Protein AF-A0A922XCI3-F1 (afdb_monomer_lite)

Foldseek 3Di:
DVLLVVLVVLLVVLLVLLLVLLLLLVCLVLPDQDDDDDPDPVRVVVSVVVSVVVNVVSNVSSVVSVVVVVVVLVCCPQFFHVLLNVLSVLSNQLCVVVSVQCSVPVDPDDDDPDPSNVSSVVSSVVSSVSSSCRRPVPGGD

Sequence (141 aa):
MLCIFKAFGAWFLLFLLCINLLGQVVRGFYWRPIEFEPVSERLSVVLGNENRKAMIGNVVWTLIVACLLGGLLYALHHYWNAYLVGAAAMILVGRMPDLLWEIRHGRSGPKGQGVLYVIGVVLVIAALPVVWYALCRVPPQ

Structure (mmCIF, N/CA/C/O backbone):
data_AF-A0A922XCI3-F1
#
_entry.id   AF-A0A922XCI3-F1
#
loop_
_atom_site.group_PDB
_atom_site.id
_atom_site.type_symbol
_atom_site.label_atom_id
_atom_site.label_alt_id
_atom_site.label_comp_id
_atom_site.label_asym_id
_atom_site.label_entity_id
_atom_site.label_seq_id
_atom_site.pdbx_PDB_ins_code
_atom_site.Cartn_x
_atom_site.Cartn_y
_atom_site.Cartn_z
_atom_site.occupancy
_atom_site.B_iso_or_equiv
_atom_site.auth_seq_id
_atom_site.auth_comp_id
_atom_site.auth_asym_id
_atom_site.auth_atom_id
_atom_site.pdbx_PDB_model_num
ATOM 1 N N . MET A 1 1 ? -22.030 7.729 18.504 1.00 72.69 1 MET A N 1
ATOM 2 C CA . MET A 1 1 ? -21.978 8.253 17.117 1.00 72.69 1 MET A CA 1
ATOM 3 C C . MET A 1 1 ? -20.589 8.753 16.719 1.00 72.69 1 MET A C 1
ATOM 5 O O . MET A 1 1 ? -20.103 8.307 15.691 1.00 72.69 1 MET A O 1
ATOM 9 N N . LEU A 1 2 ? -19.905 9.575 17.531 1.00 88.31 2 LEU A N 1
ATOM 10 C CA . LEU A 1 2 ? -18.552 10.094 17.232 1.00 88.31 2 LEU A CA 1
ATOM 11 C C . LEU A 1 2 ? -17.533 9.007 16.814 1.00 88.31 2 LEU A C 1
ATOM 13 O O . LEU A 1 2 ? -16.784 9.175 15.859 1.00 88.31 2 LEU A O 1
ATOM 17 N N . CYS A 1 3 ? -17.563 7.857 17.493 1.00 91.69 3 CYS A N 1
ATOM 18 C CA . CYS A 1 3 ? -16.705 6.704 17.205 1.00 91.69 3 CYS A CA 1
ATOM 19 C C . CYS A 1 3 ? -16.880 6.128 15.790 1.00 91.69 3 CYS A C 1
ATOM 21 O O . CYS A 1 3 ? -15.902 5.729 15.168 1.00 91.69 3 CYS A O 1
ATOM 23 N N . ILE A 1 4 ? -18.108 6.108 15.265 1.00 92.50 4 ILE A N 1
ATOM 24 C CA . ILE A 1 4 ? -18.401 5.561 13.932 1.00 92.50 4 ILE A CA 1
ATOM 25 C C . ILE A 1 4 ? -17.817 6.483 12.860 1.00 92.50 4 ILE A C 1
ATOM 27 O O . ILE A 1 4 ? -17.116 6.017 11.967 1.00 92.50 4 ILE A O 1
ATOM 31 N N . PHE A 1 5 ? -18.030 7.796 12.992 1.00 94.38 5 PHE A N 1
ATOM 32 C CA . PHE A 1 5 ? -17.463 8.780 12.068 1.00 94.38 5 PHE A CA 1
ATOM 33 C C . PHE A 1 5 ? -15.931 8.779 12.095 1.00 94.38 5 PHE A C 1
ATOM 35 O O . PHE A 1 5 ? -15.305 8.791 11.038 1.00 94.38 5 PHE A O 1
ATOM 42 N N . LYS A 1 6 ? -15.320 8.683 13.286 1.00 93.19 6 LYS A N 1
ATOM 43 C CA . LYS A 1 6 ? -13.861 8.560 13.429 1.00 93.19 6 LYS A CA 1
ATOM 44 C C . LYS A 1 6 ? -13.331 7.299 12.742 1.00 93.19 6 LYS A C 1
ATOM 46 O O . LYS A 1 6 ? -12.344 7.379 12.019 1.00 93.19 6 LYS A O 1
ATOM 51 N N . ALA A 1 7 ? -13.989 6.156 12.944 1.00 95.25 7 ALA A N 1
ATOM 52 C CA . ALA A 1 7 ? -13.591 4.895 12.327 1.00 95.25 7 ALA A CA 1
ATOM 53 C C . ALA A 1 7 ? -13.702 4.945 10.800 1.00 95.25 7 ALA A C 1
ATOM 55 O O . ALA A 1 7 ? -12.770 4.540 10.113 1.00 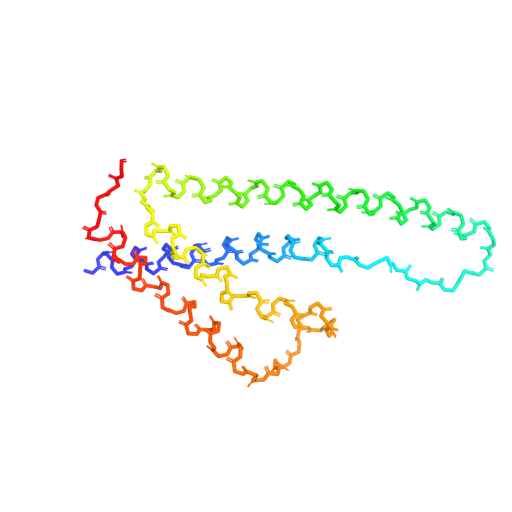95.25 7 ALA A O 1
ATOM 56 N N . PHE A 1 8 ? -14.796 5.497 10.271 1.00 96.12 8 PHE A N 1
ATOM 57 C CA . PHE A 1 8 ? -14.981 5.642 8.829 1.00 96.12 8 PHE A CA 1
ATOM 58 C C . PHE A 1 8 ? -13.945 6.592 8.215 1.00 96.12 8 PHE A C 1
ATOM 60 O O . PHE A 1 8 ? -13.323 6.254 7.211 1.00 96.12 8 PHE A O 1
ATOM 67 N N . GLY A 1 9 ? -13.699 7.743 8.850 1.00 96.44 9 GLY A N 1
ATOM 68 C CA . GLY A 1 9 ? -12.684 8.698 8.404 1.00 96.44 9 GLY A CA 1
ATOM 69 C C . GLY A 1 9 ? -11.272 8.112 8.431 1.00 96.44 9 GLY A C 1
ATOM 70 O O . GLY A 1 9 ? -10.534 8.238 7.457 1.00 96.44 9 GLY A O 1
ATOM 71 N N . ALA A 1 10 ? -10.911 7.412 9.509 1.00 95.31 10 ALA A N 1
ATOM 72 C CA . ALA A 1 10 ? -9.614 6.752 9.624 1.00 95.31 10 ALA A CA 1
ATOM 73 C C . ALA A 1 10 ? -9.454 5.610 8.613 1.00 95.31 10 ALA A C 1
ATOM 75 O O . ALA A 1 10 ? -8.411 5.514 7.973 1.00 95.31 10 ALA A O 1
ATOM 76 N N . TRP A 1 11 ? -10.482 4.777 8.426 1.00 97.19 11 TRP A N 1
ATOM 77 C CA . TRP A 1 11 ? -10.474 3.712 7.423 1.00 97.19 11 TRP A CA 1
ATOM 78 C C . TRP A 1 11 ? -10.312 4.280 6.012 1.00 97.19 11 TRP A C 1
ATOM 80 O O . TRP A 1 11 ? -9.490 3.779 5.251 1.00 97.19 11 TRP A O 1
ATOM 90 N N . PHE A 1 12 ? -11.025 5.360 5.679 1.00 97.06 12 PHE A N 1
ATOM 91 C CA . PHE A 1 12 ? -10.927 6.009 4.373 1.00 97.06 12 PHE A CA 1
ATOM 92 C C . PHE A 1 12 ? -9.545 6.636 4.136 1.00 97.06 12 PHE A C 1
ATOM 94 O O . PHE A 1 12 ? -8.956 6.447 3.072 1.00 97.06 12 PHE A O 1
ATOM 101 N N . LEU A 1 13 ? -8.984 7.328 5.133 1.00 96.88 13 LEU A N 1
ATOM 102 C CA . LEU A 1 13 ? -7.623 7.873 5.056 1.00 96.88 13 LEU A CA 1
ATOM 103 C C . LEU A 1 13 ? -6.578 6.768 4.894 1.00 96.88 13 LEU A C 1
ATOM 105 O O . LEU A 1 13 ? -5.704 6.867 4.033 1.00 96.88 13 LEU A O 1
ATOM 109 N N . LEU A 1 14 ? -6.691 5.703 5.689 1.00 96.12 14 LEU A N 1
ATOM 110 C CA . LEU A 1 14 ? -5.795 4.555 5.616 1.00 96.12 14 LEU A CA 1
ATOM 111 C C . LEU A 1 14 ? -5.885 3.881 4.245 1.00 96.12 14 LEU A C 1
ATOM 113 O O . LEU A 1 14 ? -4.864 3.588 3.632 1.00 96.12 14 LEU A O 1
ATOM 117 N N . PHE A 1 15 ? -7.101 3.714 3.728 1.00 95.75 15 PHE A N 1
ATOM 118 C CA . PHE A 1 15 ? -7.358 3.192 2.393 1.00 95.75 15 PHE A CA 1
ATOM 119 C C . PHE A 1 15 ? -6.666 4.018 1.304 1.00 95.75 15 PHE A C 1
ATOM 121 O O . PHE A 1 15 ? -5.940 3.453 0.482 1.00 95.75 15 PHE A O 1
ATOM 128 N N . LEU A 1 16 ? -6.831 5.344 1.322 1.00 95.25 16 LEU A N 1
ATOM 129 C CA . LEU A 1 16 ? -6.202 6.239 0.348 1.00 95.25 16 LEU A CA 1
ATOM 130 C C . LEU A 1 16 ? -4.672 6.184 0.414 1.00 95.25 16 LEU A C 1
ATOM 132 O O . LEU A 1 16 ? -4.015 6.048 -0.620 1.00 95.25 16 LEU A O 1
ATOM 136 N N . LEU A 1 17 ? -4.100 6.259 1.618 1.00 95.44 17 LEU A N 1
ATOM 137 C CA . LEU A 1 17 ? -2.650 6.215 1.809 1.00 95.44 17 LEU A CA 1
ATOM 138 C C . LEU A 1 17 ? -2.068 4.875 1.354 1.00 95.44 17 LEU A C 1
ATOM 140 O O . LEU A 1 17 ? -1.138 4.852 0.546 1.00 95.44 17 LEU A O 1
ATOM 144 N N . CYS A 1 18 ? -2.640 3.761 1.814 1.00 94.75 18 CYS A N 1
ATOM 145 C CA . CYS A 1 18 ? -2.162 2.425 1.476 1.00 94.75 18 CYS A CA 1
ATOM 146 C C . CYS A 1 18 ? -2.240 2.151 -0.028 1.00 94.75 18 CYS A C 1
ATOM 148 O O . CYS A 1 18 ? -1.291 1.608 -0.584 1.00 94.75 18 CYS A O 1
ATOM 150 N N . ILE A 1 19 ? -3.325 2.539 -0.706 1.00 92.00 19 ILE A N 1
ATOM 151 C CA . ILE A 1 19 ? -3.467 2.300 -2.152 1.00 92.00 19 ILE A CA 1
ATOM 152 C C . ILE A 1 19 ? -2.463 3.102 -2.959 1.00 92.00 19 ILE A C 1
ATOM 154 O O . ILE A 1 19 ? -1.859 2.554 -3.881 1.00 92.00 19 ILE A O 1
ATOM 158 N N . ASN A 1 20 ? -2.274 4.376 -2.620 1.00 93.81 20 ASN A N 1
ATOM 159 C CA . ASN A 1 20 ? -1.345 5.230 -3.348 1.00 93.81 20 ASN A CA 1
ATOM 160 C C . ASN A 1 20 ? 0.096 4.748 -3.165 1.00 93.81 20 ASN A C 1
ATOM 162 O O . ASN A 1 20 ? 0.814 4.584 -4.151 1.00 93.81 20 ASN A O 1
ATOM 166 N N . LEU A 1 21 ? 0.502 4.454 -1.926 1.00 93.81 21 LEU A N 1
ATOM 167 C CA . LEU A 1 21 ? 1.847 3.958 -1.636 1.00 93.81 21 LEU A CA 1
ATOM 168 C C . LEU A 1 21 ? 2.085 2.581 -2.265 1.00 93.81 21 LEU A C 1
ATOM 170 O O . LEU A 1 21 ? 3.080 2.393 -2.962 1.00 93.81 21 LEU A O 1
ATOM 174 N N . LEU A 1 22 ? 1.157 1.634 -2.097 1.00 94.19 22 LEU A N 1
ATOM 175 C CA . LEU A 1 22 ? 1.282 0.302 -2.691 1.00 94.19 22 LEU A CA 1
ATOM 176 C C . LEU A 1 22 ? 1.313 0.366 -4.218 1.00 94.19 22 LEU A C 1
ATOM 178 O O . LEU A 1 22 ? 2.135 -0.301 -4.836 1.00 94.19 22 LEU A O 1
ATOM 182 N N . GLY A 1 23 ? 0.451 1.177 -4.835 1.00 90.25 23 GLY A N 1
ATOM 183 C CA . GLY A 1 23 ? 0.407 1.329 -6.286 1.00 90.25 23 GLY A CA 1
ATOM 18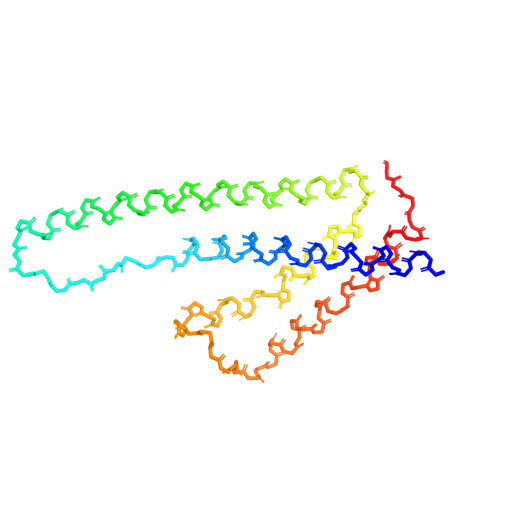4 C C . GLY A 1 23 ? 1.738 1.815 -6.852 1.00 90.25 23 GLY A C 1
ATOM 185 O O . GLY A 1 23 ? 2.224 1.257 -7.832 1.00 90.25 23 GLY A O 1
ATOM 186 N N . GLN A 1 24 ? 2.362 2.795 -6.198 1.00 91.88 24 GLN A N 1
ATOM 187 C CA . GLN A 1 24 ? 3.688 3.295 -6.568 1.00 91.88 24 GLN A CA 1
ATOM 188 C C . GLN A 1 24 ? 4.776 2.225 -6.389 1.00 91.88 24 GLN A C 1
ATOM 190 O O . GLN A 1 24 ? 5.573 2.018 -7.300 1.00 91.88 24 GLN A O 1
ATOM 195 N N . VAL A 1 25 ? 4.769 1.485 -5.273 1.00 92.81 25 VAL A N 1
ATOM 196 C CA . VAL A 1 25 ? 5.730 0.394 -5.029 1.00 92.81 25 VAL A CA 1
ATOM 197 C C . VAL A 1 25 ? 5.610 -0.700 -6.092 1.00 92.81 25 VAL A C 1
ATOM 199 O O . VAL A 1 25 ? 6.602 -1.088 -6.707 1.00 92.81 25 VAL A O 1
ATOM 202 N N . VAL A 1 26 ? 4.395 -1.190 -6.347 1.00 90.12 26 VAL A N 1
ATOM 203 C CA . VAL A 1 26 ? 4.174 -2.284 -7.300 1.00 90.12 26 VAL A CA 1
ATOM 204 C C . VAL A 1 26 ? 4.499 -1.824 -8.726 1.00 90.12 26 VAL A C 1
ATOM 206 O O . VAL A 1 26 ? 5.205 -2.531 -9.439 1.00 90.12 26 VAL A O 1
ATOM 209 N N . ARG A 1 27 ? 4.071 -0.629 -9.152 1.00 87.62 27 ARG A N 1
ATOM 210 C CA . ARG A 1 27 ? 4.434 -0.092 -10.482 1.00 87.62 27 ARG A CA 1
ATOM 211 C C . ARG A 1 27 ? 5.941 0.093 -10.635 1.00 87.62 27 ARG A C 1
ATOM 213 O O . ARG A 1 27 ? 6.473 -0.177 -11.706 1.00 87.62 27 ARG A O 1
ATOM 220 N N . GLY A 1 28 ? 6.611 0.481 -9.556 1.00 86.94 28 GLY A N 1
ATOM 221 C CA . GLY A 1 28 ? 8.058 0.555 -9.466 1.00 86.94 28 GLY A CA 1
ATOM 222 C C . GLY A 1 28 ? 8.750 -0.769 -9.789 1.00 86.94 28 GLY A C 1
ATOM 223 O O . GLY A 1 28 ? 9.617 -0.817 -10.661 1.00 86.94 28 GLY A O 1
ATOM 224 N N . PHE A 1 29 ? 8.314 -1.859 -9.151 1.00 86.19 29 PHE A N 1
ATOM 225 C CA . PHE A 1 29 ? 8.869 -3.200 -9.376 1.00 86.19 29 PHE A CA 1
ATOM 226 C C . PHE A 1 29 ? 8.557 -3.790 -10.756 1.00 86.19 29 PHE A C 1
ATOM 228 O O . PHE A 1 29 ? 9.353 -4.566 -11.278 1.00 86.19 29 PHE A O 1
ATOM 235 N N . TYR A 1 30 ? 7.411 -3.444 -11.343 1.00 84.06 30 TYR A N 1
ATOM 236 C CA . TYR A 1 30 ? 6.968 -3.973 -12.638 1.00 84.06 30 TYR A CA 1
ATOM 237 C C . TYR A 1 30 ? 7.195 -3.002 -13.806 1.00 84.06 30 TYR A C 1
ATOM 239 O O . TYR A 1 30 ? 6.595 -3.169 -14.872 1.00 84.06 30 TYR A O 1
ATOM 247 N N . TRP A 1 31 ? 8.044 -1.989 -13.627 1.00 79.75 31 TRP A N 1
ATOM 248 C CA . TRP A 1 31 ? 8.378 -1.047 -14.688 1.00 79.75 31 TRP A CA 1
ATOM 249 C C . TRP A 1 31 ? 8.999 -1.779 -15.883 1.00 79.75 31 TRP A C 1
ATOM 251 O O . TRP A 1 31 ? 9.923 -2.578 -15.726 1.00 79.75 31 TRP A O 1
ATOM 261 N N . ARG A 1 32 ? 8.486 -1.501 -17.085 1.00 75.75 32 ARG A N 1
ATOM 262 C CA . ARG A 1 32 ? 9.021 -2.035 -18.340 1.00 75.75 32 ARG A CA 1
ATOM 263 C C . ARG A 1 32 ? 9.672 -0.901 -19.130 1.00 75.75 32 ARG A C 1
ATOM 265 O O . ARG A 1 32 ? 9.038 0.148 -19.267 1.00 75.75 32 ARG A O 1
ATOM 272 N N . PRO A 1 33 ? 10.898 -1.091 -19.650 1.00 73.62 33 PRO A N 1
ATOM 273 C CA . PRO A 1 33 ? 11.499 -0.124 -20.555 1.00 73.62 33 PRO A CA 1
ATOM 274 C C . PRO A 1 33 ? 10.631 0.009 -21.805 1.00 73.62 33 PRO A C 1
ATOM 276 O O . PRO A 1 33 ? 9.995 -0.953 -22.237 1.00 73.62 33 PRO A O 1
ATOM 279 N N . ILE A 1 34 ? 10.595 1.209 -22.379 1.00 70.75 34 ILE A N 1
ATOM 280 C CA . ILE A 1 34 ? 9.874 1.418 -23.629 1.00 70.75 34 ILE A CA 1
ATOM 281 C C . ILE A 1 34 ? 10.733 0.833 -24.750 1.00 70.75 34 ILE A C 1
ATOM 283 O O . ILE A 1 34 ? 11.829 1.326 -25.029 1.00 70.75 34 ILE A O 1
ATOM 287 N N . GLU A 1 35 ? 10.250 -0.249 -25.352 1.00 68.38 35 GLU A N 1
ATOM 288 C CA . GLU A 1 35 ? 10.851 -0.851 -26.535 1.00 68.38 35 GLU A CA 1
ATOM 289 C C . GLU A 1 35 ? 10.417 -0.036 -27.758 1.00 68.38 35 GLU A C 1
ATOM 291 O O . GLU A 1 35 ? 9.240 0.005 -28.111 1.00 68.38 35 GLU A O 1
ATOM 296 N N . PHE A 1 36 ? 11.368 0.655 -28.382 1.00 69.56 36 PHE A N 1
ATOM 297 C CA . PHE A 1 36 ? 11.181 1.328 -29.665 1.00 69.56 36 PHE A CA 1
ATOM 298 C C . PHE A 1 36 ? 12.053 0.635 -30.708 1.00 69.56 36 PHE A C 1
ATOM 300 O O . PHE A 1 36 ? 13.193 0.285 -30.404 1.00 69.56 36 PHE A O 1
ATOM 307 N N . GLU A 1 37 ? 11.558 0.491 -31.937 1.00 73.62 37 GLU A N 1
ATOM 308 C CA . GLU A 1 37 ? 12.397 0.124 -33.081 1.00 73.62 37 GLU A CA 1
ATOM 309 C C . GLU A 1 37 ? 13.346 1.300 -33.381 1.00 73.62 37 GLU A C 1
ATOM 311 O O . GLU A 1 37 ? 12.885 2.394 -33.731 1.00 73.62 37 GLU A O 1
ATOM 316 N N . PRO A 1 38 ? 14.668 1.157 -33.177 1.00 65.12 38 PRO A N 1
ATOM 317 C CA . PRO A 1 38 ? 15.577 2.280 -33.332 1.00 65.12 38 PRO A CA 1
ATOM 318 C C . PRO A 1 38 ? 15.770 2.612 -34.817 1.00 65.12 38 PRO A C 1
ATOM 320 O O . PRO A 1 38 ? 16.307 1.817 -35.579 1.00 65.12 38 PRO A O 1
ATOM 323 N N . VAL A 1 39 ? 15.397 3.832 -35.217 1.00 75.56 39 VAL A N 1
ATOM 324 C CA . VAL A 1 39 ? 15.564 4.346 -36.595 1.00 75.56 39 VAL A CA 1
ATOM 325 C C . VAL A 1 39 ? 17.038 4.642 -36.938 1.00 75.56 39 VAL A C 1
ATOM 327 O O . VAL A 1 39 ? 17.406 4.717 -38.106 1.00 75.56 39 VAL A O 1
ATOM 330 N N . SER A 1 40 ? 17.911 4.815 -35.936 1.00 83.25 40 SER A N 1
ATOM 331 C CA . SER A 1 40 ? 19.355 5.001 -36.142 1.00 83.25 40 SER A CA 1
ATOM 332 C C . SER A 1 40 ? 20.196 4.500 -34.964 1.00 83.25 40 SER A C 1
ATOM 334 O O . SER A 1 40 ? 19.744 4.478 -33.819 1.00 83.25 40 SER A O 1
ATOM 336 N N . GLU A 1 41 ? 21.455 4.156 -35.238 1.00 79.62 41 GLU A N 1
ATOM 337 C CA . GLU A 1 41 ? 22.413 3.634 -34.250 1.00 79.62 41 GLU A CA 1
ATOM 338 C C . GLU A 1 41 ? 22.799 4.669 -33.177 1.00 79.62 41 GLU A C 1
ATOM 340 O O . GLU A 1 41 ? 22.987 4.339 -32.012 1.00 79.62 41 GLU A O 1
ATOM 345 N N . ARG A 1 42 ? 22.840 5.965 -33.518 1.00 79.19 42 ARG A N 1
ATOM 346 C CA . ARG A 1 42 ? 23.030 7.020 -32.502 1.00 79.19 42 ARG A CA 1
ATOM 347 C C . ARG A 1 42 ? 21.825 7.136 -31.572 1.00 79.19 42 ARG A C 1
ATOM 349 O O . ARG A 1 42 ? 21.989 7.403 -30.383 1.00 79.19 42 ARG A O 1
ATOM 356 N N . LEU A 1 43 ? 20.622 6.937 -32.110 1.00 79.19 43 LEU A N 1
ATOM 357 C CA . LEU A 1 43 ? 19.382 7.036 -31.352 1.00 79.19 43 LEU A CA 1
ATOM 358 C C . LEU A 1 43 ? 19.252 5.868 -30.364 1.00 79.19 43 LEU A C 1
ATOM 360 O O . LEU A 1 43 ? 18.895 6.105 -29.214 1.00 79.19 43 LEU A O 1
ATOM 364 N N . SER A 1 44 ? 19.637 4.644 -30.744 1.00 79.00 44 SER A N 1
ATOM 365 C CA . SER A 1 44 ? 19.628 3.496 -29.821 1.00 79.00 44 SER A CA 1
ATOM 366 C C . SER A 1 44 ? 20.557 3.693 -28.615 1.00 79.00 44 SER A C 1
ATOM 368 O O . SER A 1 44 ? 20.176 3.359 -27.494 1.00 79.00 44 SER A O 1
ATOM 370 N N . VAL A 1 45 ? 21.733 4.306 -28.805 1.00 82.56 45 VAL A N 1
ATOM 371 C CA . VAL A 1 45 ? 22.672 4.613 -27.708 1.00 82.56 45 VAL A CA 1
ATOM 372 C C . VAL A 1 45 ? 22.109 5.676 -26.757 1.00 82.56 45 VAL A C 1
ATOM 374 O O . VAL A 1 45 ? 22.201 5.528 -25.535 1.00 82.56 45 VAL A O 1
ATOM 377 N N . VAL A 1 46 ? 21.491 6.737 -27.290 1.00 83.44 46 VAL A N 1
ATOM 378 C CA . VAL A 1 46 ? 20.855 7.782 -26.466 1.00 83.44 46 VAL A CA 1
ATOM 379 C C . VAL A 1 46 ? 19.659 7.217 -25.699 1.00 83.44 46 VAL A C 1
ATOM 381 O O . VAL A 1 46 ? 19.575 7.418 -24.487 1.00 83.44 46 VAL A O 1
ATOM 384 N N . LEU A 1 47 ? 18.783 6.449 -26.358 1.00 82.19 47 LEU A N 1
ATOM 385 C CA . LEU A 1 47 ? 17.655 5.786 -25.697 1.00 82.19 47 LEU A CA 1
ATOM 386 C C . LEU A 1 47 ? 18.111 4.783 -24.637 1.00 82.19 47 LEU A C 1
ATOM 388 O O . LEU A 1 47 ? 17.501 4.719 -23.576 1.00 82.19 47 LEU A O 1
ATOM 392 N N . GLY A 1 48 ? 19.189 4.035 -24.876 1.00 82.62 48 GLY A N 1
ATOM 393 C CA . GLY A 1 48 ? 19.756 3.128 -23.878 1.00 82.62 48 GLY A CA 1
ATOM 394 C C . GLY A 1 48 ? 20.195 3.864 -22.609 1.00 82.62 48 GLY A C 1
ATOM 395 O O . GLY A 1 48 ? 19.889 3.430 -21.495 1.00 82.62 48 GLY A O 1
ATOM 396 N N . ASN A 1 49 ? 20.848 5.019 -22.763 1.00 85.44 49 ASN A N 1
ATOM 397 C CA . ASN A 1 49 ? 21.260 5.853 -21.634 1.00 85.44 49 ASN A CA 1
ATOM 398 C C . ASN A 1 49 ? 20.069 6.478 -20.895 1.00 85.44 49 ASN A C 1
ATOM 400 O O . ASN A 1 49 ? 20.060 6.484 -19.662 1.00 85.44 49 ASN A O 1
ATOM 404 N N . GLU A 1 50 ? 19.060 6.969 -21.615 1.00 85.06 50 GLU A N 1
ATOM 405 C CA . GLU A 1 50 ? 17.849 7.532 -21.005 1.00 85.06 50 GLU A CA 1
ATOM 406 C C . GLU A 1 50 ? 17.003 6.454 -20.312 1.00 85.06 50 GLU A C 1
ATOM 408 O O . GLU A 1 50 ? 16.590 6.650 -19.170 1.00 85.06 50 GLU A O 1
ATOM 413 N N . ASN A 1 51 ? 16.855 5.266 -20.907 1.00 85.56 51 ASN A N 1
ATOM 414 C CA . ASN A 1 51 ? 16.206 4.117 -20.267 1.00 85.56 51 ASN A CA 1
ATOM 415 C C . ASN A 1 51 ? 16.942 3.696 -18.991 1.00 85.56 51 ASN A C 1
ATOM 417 O O . ASN A 1 51 ? 16.301 3.410 -17.981 1.00 85.56 51 ASN A O 1
ATOM 421 N N . ARG A 1 52 ? 18.282 3.701 -18.994 1.00 84.62 52 ARG A N 1
ATOM 422 C CA . ARG A 1 52 ? 19.078 3.391 -17.798 1.00 84.62 52 ARG A CA 1
ATOM 423 C C . ARG A 1 52 ? 18.889 4.439 -16.699 1.00 84.62 52 ARG A C 1
ATOM 425 O O . ARG A 1 52 ? 18.720 4.068 -15.538 1.00 84.62 52 ARG A O 1
ATOM 432 N N . LYS A 1 53 ? 18.892 5.732 -17.037 1.00 88.12 53 LYS A N 1
ATOM 433 C CA . LYS A 1 53 ? 18.619 6.812 -16.071 1.00 88.12 53 LYS A CA 1
ATOM 434 C C . LYS A 1 53 ? 17.200 6.720 -15.513 1.00 88.12 53 LYS A C 1
ATOM 436 O O . LYS A 1 53 ? 17.029 6.811 -14.300 1.00 88.12 53 LYS A O 1
ATOM 441 N N . ALA A 1 54 ? 16.208 6.489 -16.372 1.00 86.44 54 ALA A N 1
ATOM 442 C CA . ALA A 1 54 ? 14.816 6.306 -15.975 1.00 86.44 54 ALA A CA 1
ATOM 443 C C . ALA A 1 54 ? 14.649 5.086 -15.059 1.00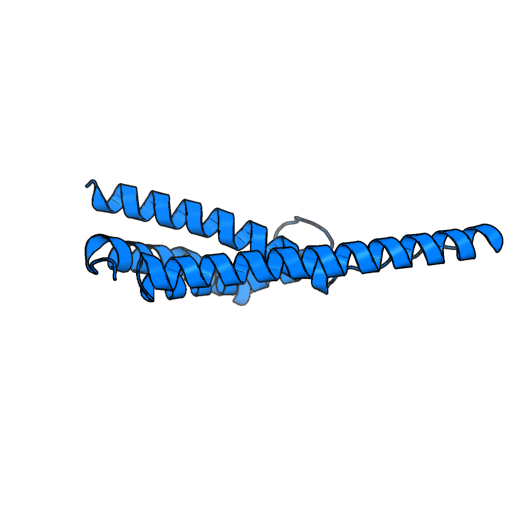 86.44 54 ALA A C 1
ATOM 445 O O . ALA A 1 54 ? 13.982 5.183 -14.032 1.00 86.44 54 ALA A O 1
ATOM 446 N N . MET A 1 55 ? 15.317 3.972 -15.371 1.00 86.00 55 MET A N 1
ATOM 447 C CA . MET A 1 55 ? 15.326 2.775 -14.532 1.00 86.00 55 MET A CA 1
ATOM 448 C C . MET A 1 55 ? 15.913 3.066 -13.146 1.00 86.00 55 MET A C 1
ATOM 450 O O . MET A 1 55 ? 15.285 2.732 -12.144 1.00 86.00 55 MET A O 1
ATOM 454 N N . ILE A 1 56 ? 17.082 3.713 -13.068 1.00 88.94 56 ILE A N 1
ATOM 455 C CA . ILE A 1 56 ? 17.705 4.081 -11.784 1.00 88.94 56 ILE A CA 1
ATOM 456 C C . ILE A 1 56 ? 16.781 5.013 -10.995 1.00 88.94 56 ILE A C 1
ATOM 458 O O . ILE A 1 56 ? 16.534 4.770 -9.815 1.00 88.94 56 ILE A O 1
ATOM 462 N N . GLY A 1 57 ? 16.233 6.043 -11.645 1.00 90.38 57 GLY A N 1
ATOM 463 C CA . GLY A 1 57 ? 15.292 6.970 -11.019 1.00 90.38 57 GLY A CA 1
ATOM 464 C C . GLY A 1 57 ? 14.056 6.258 -10.469 1.00 90.38 57 GLY A C 1
ATOM 465 O O . GLY A 1 57 ? 13.668 6.492 -9.326 1.00 90.38 57 GLY A O 1
ATOM 466 N N . ASN A 1 58 ? 13.489 5.327 -11.237 1.00 90.81 58 ASN A N 1
ATOM 467 C CA . ASN A 1 58 ? 12.349 4.523 -10.812 1.00 90.81 58 ASN A CA 1
ATOM 468 C C . ASN A 1 58 ? 12.694 3.610 -9.625 1.00 90.81 58 ASN A C 1
ATOM 470 O O . ASN A 1 58 ? 11.920 3.540 -8.674 1.00 90.81 58 ASN A O 1
ATOM 474 N N . VAL A 1 59 ? 13.863 2.958 -9.618 1.00 90.81 59 VAL A N 1
ATOM 475 C CA . VAL A 1 59 ? 14.315 2.130 -8.483 1.00 90.81 59 VAL A CA 1
ATOM 476 C C . VAL A 1 59 ? 14.480 2.975 -7.221 1.00 90.81 59 VAL A C 1
ATOM 478 O O . VAL A 1 59 ? 13.959 2.609 -6.168 1.00 90.81 59 VAL A O 1
ATOM 481 N N . VAL A 1 60 ? 15.152 4.124 -7.319 1.00 94.19 60 VAL A N 1
ATOM 482 C CA . VAL A 1 60 ? 15.348 5.039 -6.184 1.00 94.19 60 VAL A CA 1
ATOM 483 C C . VAL A 1 60 ? 14.005 5.537 -5.651 1.00 94.19 60 VAL A C 1
ATOM 485 O O . VAL A 1 60 ? 13.770 5.492 -4.445 1.00 94.19 60 VAL A O 1
ATOM 488 N N . TRP A 1 61 ? 13.094 5.947 -6.536 1.00 93.69 61 TRP A N 1
ATOM 489 C CA . TRP A 1 61 ? 11.748 6.364 -6.146 1.00 93.69 61 TRP A CA 1
ATOM 490 C C . TRP A 1 61 ? 10.969 5.236 -5.463 1.00 93.69 61 TRP A C 1
ATOM 492 O O . TRP A 1 61 ? 10.385 5.438 -4.401 1.00 93.69 61 TRP A O 1
ATOM 502 N N . THR A 1 62 ? 11.025 4.025 -6.018 1.00 94.12 62 THR A N 1
ATOM 503 C CA . THR A 1 62 ? 10.382 2.834 -5.445 1.00 94.12 62 THR A CA 1
ATOM 504 C C . THR A 1 62 ? 10.899 2.546 -4.040 1.00 94.12 62 THR A C 1
ATOM 506 O O . THR A 1 62 ? 10.103 2.269 -3.145 1.00 94.12 62 THR A O 1
ATOM 509 N N . LEU A 1 63 ? 12.213 2.663 -3.819 1.00 95.12 63 LEU A N 1
ATOM 510 C CA . LEU A 1 63 ? 12.822 2.501 -2.498 1.00 95.12 63 LEU A CA 1
ATOM 511 C C . LEU A 1 63 ? 12.336 3.568 -1.514 1.00 95.12 63 LEU A C 1
ATOM 513 O O . LEU A 1 63 ? 11.963 3.227 -0.394 1.00 95.12 63 LEU A O 1
ATOM 517 N N . ILE A 1 64 ? 12.274 4.836 -1.928 1.00 96.75 64 ILE A N 1
ATOM 518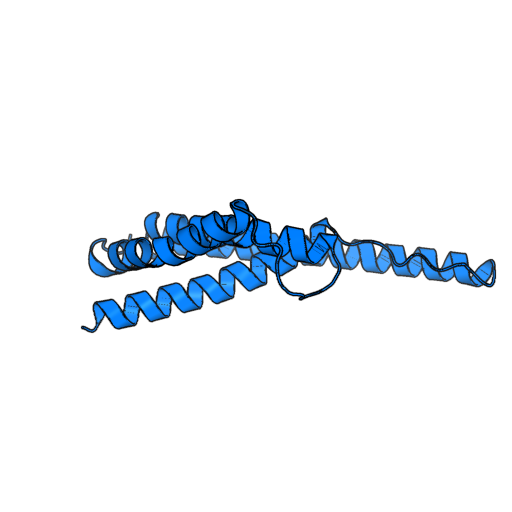 C CA . ILE A 1 64 ? 11.749 5.925 -1.089 1.00 96.75 64 ILE A CA 1
ATOM 519 C C . ILE A 1 64 ? 10.303 5.633 -0.679 1.00 96.75 64 ILE A C 1
ATOM 521 O O . ILE A 1 64 ? 9.973 5.694 0.505 1.00 96.75 64 ILE A O 1
ATOM 525 N N . VAL A 1 65 ? 9.440 5.269 -1.630 1.00 95.81 65 VAL A N 1
ATOM 526 C CA . VAL A 1 65 ? 8.032 4.968 -1.339 1.00 95.81 65 VAL A CA 1
ATOM 527 C C . VAL A 1 65 ? 7.897 3.718 -0.465 1.00 95.81 65 VAL A C 1
ATOM 529 O O . VAL A 1 65 ? 7.074 3.706 0.450 1.00 95.81 65 VAL A O 1
ATOM 532 N N . ALA A 1 66 ? 8.714 2.687 -0.685 1.00 94.81 66 ALA A N 1
ATOM 533 C CA . ALA A 1 66 ? 8.734 1.500 0.166 1.00 94.81 66 ALA A CA 1
ATOM 534 C C . ALA A 1 66 ? 9.139 1.848 1.609 1.00 94.81 66 ALA A C 1
ATOM 536 O O . ALA A 1 66 ? 8.492 1.391 2.553 1.00 94.81 66 ALA A O 1
ATOM 537 N N . CYS A 1 67 ? 10.139 2.717 1.791 1.00 97.06 67 CYS A N 1
ATOM 538 C CA . CYS A 1 67 ? 10.515 3.245 3.102 1.00 97.06 67 CYS A CA 1
ATOM 539 C C . CYS A 1 67 ? 9.378 4.052 3.742 1.00 97.06 67 CYS A C 1
ATOM 541 O O . CYS A 1 67 ? 9.114 3.877 4.929 1.00 97.06 67 CYS A O 1
ATOM 543 N N . LEU A 1 68 ? 8.664 4.887 2.978 1.00 96.88 68 LEU A N 1
ATOM 544 C CA . LEU A 1 68 ? 7.496 5.626 3.477 1.00 96.88 68 LEU A CA 1
ATOM 545 C C . LEU A 1 68 ? 6.359 4.689 3.899 1.00 96.88 68 LEU A C 1
ATOM 547 O O . LEU A 1 68 ? 5.734 4.918 4.932 1.00 96.88 68 LEU A O 1
ATOM 551 N N . LEU A 1 69 ? 6.108 3.618 3.142 1.00 96.31 69 LEU A N 1
ATOM 552 C CA . LEU A 1 69 ? 5.125 2.600 3.507 1.00 96.31 69 LEU A CA 1
ATOM 553 C C . LEU A 1 69 ? 5.530 1.870 4.795 1.00 96.31 69 LEU A C 1
ATOM 555 O O . LEU A 1 69 ? 4.702 1.712 5.691 1.00 96.31 69 LEU A O 1
ATOM 559 N N . GLY A 1 70 ? 6.800 1.478 4.922 1.00 96.62 70 GLY A N 1
ATOM 560 C CA . GLY A 1 70 ? 7.338 0.898 6.155 1.00 96.62 70 GLY A CA 1
ATOM 561 C C . GLY A 1 70 ? 7.231 1.858 7.344 1.00 96.62 70 GLY A C 1
ATOM 562 O O . GLY A 1 70 ? 6.777 1.463 8.416 1.00 96.62 70 GLY A O 1
ATOM 563 N N . GLY A 1 71 ? 7.561 3.134 7.135 1.00 97.25 71 GLY A N 1
ATOM 564 C CA . GLY A 1 71 ? 7.429 4.196 8.132 1.00 97.25 71 GLY A CA 1
ATOM 565 C C . GLY A 1 71 ? 5.981 4.430 8.564 1.00 97.25 71 GLY A C 1
ATOM 566 O O . GLY A 1 71 ? 5.723 4.578 9.754 1.00 97.25 71 GLY A O 1
ATOM 567 N N . LEU A 1 72 ? 5.023 4.385 7.632 1.00 96.25 72 LEU A N 1
ATOM 568 C CA . LEU A 1 72 ? 3.593 4.456 7.941 1.00 96.25 72 LEU A CA 1
ATOM 569 C C . LEU A 1 72 ? 3.161 3.288 8.836 1.00 96.25 72 LEU A C 1
ATOM 571 O O . LEU A 1 72 ? 2.495 3.509 9.844 1.00 96.25 72 LEU A O 1
ATOM 575 N N . LEU A 1 73 ? 3.546 2.054 8.495 1.00 96.75 73 LEU A N 1
ATOM 576 C CA . LEU A 1 73 ? 3.209 0.875 9.301 1.00 96.75 73 LEU A CA 1
ATOM 577 C C . LEU A 1 73 ? 3.848 0.941 10.694 1.00 96.75 73 LEU A C 1
ATOM 579 O O . LEU A 1 73 ? 3.191 0.625 11.685 1.00 96.75 73 LEU A O 1
ATOM 583 N N . TYR A 1 74 ? 5.095 1.405 10.776 1.00 96.88 74 TYR A N 1
ATOM 584 C CA . TYR A 1 74 ? 5.782 1.629 12.044 1.00 96.88 74 TYR A CA 1
ATOM 585 C C . TYR A 1 74 ? 5.085 2.703 12.891 1.00 96.88 74 TYR A C 1
ATOM 587 O O . TYR A 1 74 ? 4.829 2.479 14.071 1.00 96.88 74 TYR A O 1
ATOM 595 N N . ALA A 1 75 ? 4.707 3.835 12.293 1.00 96.00 75 ALA A N 1
ATOM 596 C CA . ALA A 1 75 ? 3.989 4.903 12.982 1.00 96.00 75 ALA A CA 1
ATOM 597 C C . ALA A 1 75 ? 2.615 4.435 13.490 1.00 96.00 75 ALA A C 1
ATOM 599 O O . ALA A 1 75 ? 2.252 4.729 14.627 1.00 96.00 75 ALA A O 1
ATOM 600 N N . LEU A 1 76 ? 1.872 3.659 12.692 1.00 95.56 76 LEU A N 1
ATOM 601 C CA . LEU A 1 76 ? 0.599 3.062 13.116 1.00 95.56 76 LEU A CA 1
ATOM 602 C C . LEU A 1 76 ? 0.778 2.103 14.295 1.00 95.56 76 LEU A C 1
ATOM 604 O O . LEU A 1 76 ? -0.043 2.104 15.212 1.00 95.56 76 LEU A O 1
ATOM 608 N N . HIS A 1 77 ? 1.846 1.304 14.278 1.00 95.62 77 HIS A N 1
ATOM 609 C CA . HIS A 1 77 ? 2.173 0.408 15.379 1.00 95.62 77 HIS A CA 1
ATOM 610 C C . HIS A 1 77 ? 2.518 1.188 16.652 1.00 95.62 77 HIS A C 1
ATOM 612 O O . HIS A 1 77 ? 1.958 0.905 17.705 1.00 95.62 77 HIS A O 1
ATOM 618 N N . HIS A 1 78 ? 3.435 2.154 16.548 1.00 95.31 78 HIS A N 1
ATOM 619 C CA . HIS A 1 78 ? 4.041 2.826 17.695 1.00 95.31 78 HIS A CA 1
ATOM 620 C C . HIS A 1 78 ? 3.127 3.866 18.352 1.00 95.31 78 HIS A C 1
ATOM 622 O O . HIS A 1 78 ? 3.074 3.923 19.571 1.00 95.31 78 HIS A O 1
ATOM 628 N N . TYR A 1 79 ? 2.402 4.673 17.570 1.00 93.56 79 TYR A N 1
ATOM 629 C CA . TYR A 1 79 ? 1.565 5.755 18.111 1.00 93.56 79 TYR A CA 1
ATOM 630 C C . TYR A 1 79 ? 0.111 5.349 18.372 1.00 93.56 79 TYR A C 1
ATOM 632 O O . TYR A 1 79 ? -0.642 6.103 18.987 1.00 93.56 79 TYR A O 1
ATOM 640 N N . TRP A 1 80 ? -0.317 4.190 17.867 1.00 94.19 80 TRP A N 1
ATOM 641 C CA . TRP A 1 80 ? -1.678 3.704 18.064 1.00 94.19 80 TRP A CA 1
ATOM 642 C C . TRP A 1 80 ? -1.688 2.269 18.568 1.00 94.19 80 TRP A C 1
ATOM 644 O O . TRP A 1 80 ? -1.699 2.056 19.775 1.00 94.19 80 TRP A O 1
ATOM 654 N N . ASN A 1 81 ? -1.781 1.284 17.674 1.00 95.06 81 ASN A N 1
ATOM 655 C CA . ASN A 1 81 ? -1.858 -0.122 18.051 1.00 95.06 81 ASN A CA 1
ATOM 656 C C . ASN A 1 81 ? -1.639 -1.054 16.854 1.00 95.06 81 ASN A C 1
ATOM 658 O O . ASN A 1 81 ? -1.854 -0.703 15.691 1.00 95.06 81 ASN A O 1
ATOM 662 N N . ALA A 1 82 ? -1.305 -2.306 17.167 1.00 95.00 82 ALA A N 1
ATOM 663 C CA . ALA A 1 82 ? -1.106 -3.362 16.182 1.00 95.00 82 ALA A CA 1
ATOM 664 C C . ALA A 1 82 ? -2.362 -3.686 15.342 1.00 95.00 82 ALA A C 1
ATOM 666 O O . ALA A 1 82 ? -2.233 -4.168 14.219 1.00 95.00 82 ALA A O 1
ATOM 667 N N . TYR A 1 83 ? -3.579 -3.399 15.821 1.00 96.00 83 TYR A N 1
ATOM 668 C CA . TYR A 1 83 ? -4.800 -3.666 15.050 1.00 96.00 83 TYR A CA 1
ATOM 669 C C . TYR A 1 83 ? -4.952 -2.717 13.855 1.00 96.00 83 TYR A C 1
ATOM 671 O O . TYR A 1 83 ? -5.408 -3.152 12.798 1.00 96.00 83 TYR A O 1
ATOM 679 N N . LEU A 1 84 ? -4.520 -1.454 13.968 1.00 95.69 84 LEU A N 1
ATOM 680 C CA . LEU A 1 84 ? -4.460 -0.545 12.815 1.00 95.69 84 LEU A CA 1
ATOM 681 C C . LEU A 1 84 ? -3.439 -1.006 11.772 1.00 95.69 84 LEU A C 1
ATOM 683 O O . LEU A 1 84 ? -3.697 -0.878 10.577 1.00 95.69 84 LEU A O 1
ATOM 687 N N . VAL A 1 85 ? -2.324 -1.598 12.208 1.00 97.12 85 VAL A N 1
ATOM 688 C CA . VAL A 1 85 ? -1.360 -2.243 11.303 1.00 97.12 85 VAL A CA 1
ATOM 689 C C . VAL A 1 85 ? -2.013 -3.430 10.597 1.00 97.12 85 VAL A C 1
ATOM 691 O O . VAL A 1 85 ? -1.892 -3.561 9.382 1.00 97.12 85 VAL A O 1
ATOM 694 N N . GLY A 1 86 ? -2.767 -4.254 11.331 1.00 97.00 86 GLY A N 1
ATOM 695 C CA . GLY A 1 86 ? -3.548 -5.354 10.762 1.00 97.00 86 GLY A CA 1
ATOM 696 C C . GLY A 1 86 ? -4.558 -4.877 9.716 1.00 97.00 86 GLY A C 1
ATOM 697 O O . GLY A 1 86 ? -4.607 -5.423 8.616 1.00 97.00 86 GLY A O 1
ATOM 698 N N . ALA A 1 87 ? -5.303 -3.808 10.004 1.00 97.31 87 ALA A N 1
ATOM 699 C CA . ALA A 1 87 ? -6.227 -3.203 9.045 1.00 97.31 87 ALA A CA 1
ATOM 700 C C . ALA A 1 87 ? -5.506 -2.653 7.802 1.00 97.31 87 ALA A C 1
ATOM 702 O O . ALA A 1 87 ? -5.967 -2.864 6.679 1.00 97.31 87 ALA A O 1
ATOM 703 N N . ALA A 1 88 ? -4.357 -1.993 7.980 1.00 97.06 88 ALA A N 1
ATOM 704 C CA . ALA A 1 88 ? -3.529 -1.524 6.871 1.00 97.06 88 ALA A CA 1
ATOM 705 C C . ALA A 1 88 ? -3.062 -2.702 6.003 1.00 97.06 88 ALA A C 1
ATOM 707 O O . ALA A 1 88 ? -3.192 -2.659 4.781 1.00 97.06 88 ALA A O 1
ATOM 708 N N . ALA A 1 89 ? -2.598 -3.789 6.623 1.00 96.81 89 ALA A N 1
ATOM 709 C CA . ALA A 1 89 ? -2.188 -5.004 5.927 1.00 96.81 89 ALA A CA 1
ATOM 710 C C . ALA A 1 89 ? -3.350 -5.647 5.153 1.00 96.81 89 ALA A C 1
ATOM 712 O O . ALA A 1 89 ? -3.175 -6.017 3.993 1.00 96.81 89 ALA A O 1
ATOM 713 N N . MET A 1 90 ? -4.549 -5.714 5.741 1.00 97.19 90 MET A N 1
ATOM 714 C CA . MET A 1 90 ? -5.761 -6.187 5.058 1.00 97.19 90 MET A CA 1
ATOM 715 C C . MET A 1 90 ? -6.071 -5.355 3.810 1.00 97.19 90 MET A C 1
ATOM 717 O O . MET A 1 90 ? -6.358 -5.915 2.752 1.00 97.19 90 MET A O 1
ATOM 721 N N . ILE A 1 91 ? -5.967 -4.027 3.903 1.00 96.56 91 ILE A N 1
ATOM 722 C CA . ILE A 1 91 ? -6.164 -3.133 2.757 1.00 96.56 91 ILE A CA 1
ATOM 723 C C . ILE A 1 91 ? -5.086 -3.376 1.695 1.00 96.56 91 ILE A C 1
ATOM 725 O O . ILE A 1 91 ? -5.418 -3.532 0.520 1.00 96.56 91 ILE A O 1
ATOM 729 N N . LEU A 1 92 ? -3.810 -3.444 2.083 1.00 95.94 92 LEU A N 1
ATOM 730 C CA . LEU A 1 92 ? -2.702 -3.679 1.154 1.00 95.94 92 LEU A CA 1
ATOM 731 C C . LEU A 1 92 ? -2.884 -5.004 0.398 1.00 95.94 92 LEU A C 1
ATOM 733 O O . LEU A 1 92 ? -2.850 -5.031 -0.833 1.00 95.94 92 LEU A O 1
ATOM 737 N N . VAL A 1 93 ? -3.162 -6.091 1.122 1.00 94.50 93 VAL A N 1
ATOM 738 C CA . VAL A 1 93 ? -3.387 -7.419 0.537 1.00 94.50 93 VAL A CA 1
ATOM 739 C C . VAL A 1 93 ? -4.631 -7.435 -0.342 1.00 94.50 93 VAL A C 1
ATOM 741 O O . VAL A 1 93 ? -4.585 -7.957 -1.455 1.00 94.50 93 VAL A O 1
ATOM 744 N N . GLY A 1 94 ? -5.725 -6.815 0.100 1.00 93.38 94 GLY A N 1
ATOM 745 C CA . GLY A 1 94 ? -6.972 -6.799 -0.660 1.00 93.38 94 GLY A CA 1
ATOM 746 C C . GLY A 1 94 ? -6.881 -6.015 -1.971 1.00 93.38 94 GLY A C 1
ATOM 747 O O . GLY A 1 94 ? -7.645 -6.263 -2.903 1.00 93.38 94 GLY A O 1
ATOM 748 N N . ARG A 1 95 ? -5.921 -5.092 -2.085 1.00 91.56 95 ARG A N 1
ATOM 749 C CA . ARG A 1 95 ? -5.706 -4.267 -3.284 1.00 91.56 95 ARG A CA 1
ATOM 750 C C . ARG A 1 95 ? -4.646 -4.827 -4.231 1.00 91.56 95 ARG A C 1
ATOM 752 O O . ARG A 1 95 ? -4.646 -4.445 -5.401 1.00 91.56 95 ARG A O 1
ATOM 759 N N . MET A 1 96 ? -3.805 -5.763 -3.784 1.00 89.44 96 MET A N 1
ATOM 760 C CA . MET A 1 96 ? -2.797 -6.406 -4.639 1.00 89.44 96 MET A CA 1
ATOM 761 C C . MET A 1 96 ? -3.376 -7.040 -5.919 1.00 89.44 96 MET A C 1
ATOM 763 O O . MET A 1 96 ? -2.822 -6.773 -6.986 1.00 89.44 96 MET A O 1
ATOM 767 N N . PRO A 1 97 ? -4.482 -7.817 -5.884 1.00 87.25 97 PRO A N 1
ATOM 768 C CA . PRO A 1 97 ? -5.040 -8.418 -7.098 1.00 87.25 97 PRO A CA 1
ATOM 769 C C . PRO A 1 97 ? -5.425 -7.384 -8.163 1.00 87.25 97 PRO A C 1
ATOM 771 O O . PRO A 1 97 ? -5.227 -7.620 -9.352 1.00 87.25 97 PRO A O 1
ATOM 774 N N . ASP A 1 98 ? -5.939 -6.228 -7.731 1.00 84.81 98 ASP A N 1
ATOM 775 C CA . ASP A 1 98 ? -6.357 -5.139 -8.618 1.00 84.81 98 ASP A CA 1
ATOM 776 C C . ASP A 1 98 ? -5.154 -4.489 -9.312 1.00 84.81 98 ASP A C 1
ATOM 778 O O . ASP A 1 98 ? -5.144 -4.324 -10.530 1.00 84.81 98 ASP A O 1
ATOM 782 N N . LEU A 1 99 ? -4.105 -4.195 -8.540 1.00 85.75 99 LEU A N 1
ATOM 783 C CA . LEU A 1 99 ? -2.867 -3.604 -9.053 1.00 85.75 99 LEU A CA 1
ATOM 784 C C . LEU A 1 99 ? -2.147 -4.544 -10.025 1.00 85.75 99 LEU A C 1
ATOM 786 O O . LEU A 1 99 ? -1.679 -4.114 -11.077 1.00 85.75 99 LEU A O 1
ATOM 790 N N . LEU A 1 100 ? -2.088 -5.840 -9.708 1.00 84.19 100 LEU A N 1
ATOM 791 C CA . LEU A 1 100 ? -1.481 -6.833 -10.594 1.00 84.19 100 LEU A CA 1
ATOM 792 C C . LEU A 1 100 ? -2.259 -6.984 -11.905 1.00 84.19 100 LEU A C 1
ATOM 794 O O . LEU A 1 100 ? -1.650 -7.167 -12.961 1.00 84.19 100 LEU A O 1
ATOM 798 N N . TRP A 1 101 ? -3.592 -6.902 -11.859 1.00 83.81 101 TRP A N 1
ATOM 799 C CA . TRP A 1 101 ? -4.413 -6.928 -13.066 1.00 83.81 101 TRP A CA 1
ATOM 800 C C . TRP A 1 101 ? -4.173 -5.690 -13.941 1.00 83.81 101 TRP A C 1
ATOM 802 O O . TRP A 1 101 ? -3.974 -5.850 -15.150 1.00 83.81 101 TRP A O 1
ATOM 812 N N . GLU A 1 102 ? -4.126 -4.497 -13.334 1.00 82.94 102 GLU A N 1
ATOM 813 C CA . GLU A 1 102 ? -3.865 -3.220 -14.019 1.00 82.94 102 GLU A CA 1
ATOM 814 C C . GLU A 1 102 ? -2.517 -3.253 -14.754 1.00 82.94 102 GLU A C 1
ATOM 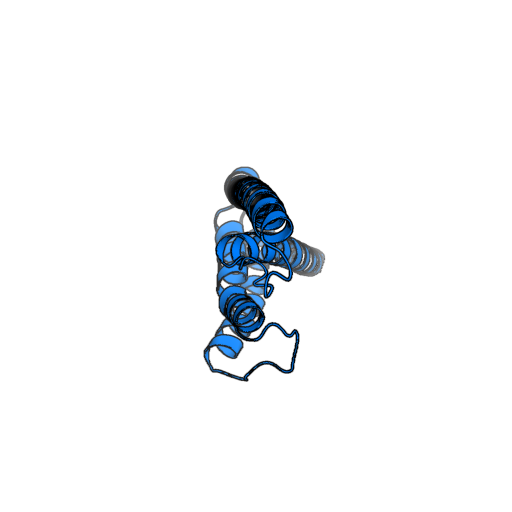816 O O . GLU A 1 102 ? -2.442 -2.935 -15.941 1.00 82.94 102 GLU A O 1
ATOM 821 N N . ILE A 1 103 ? -1.467 -3.727 -14.080 1.00 81.31 103 ILE A N 1
ATOM 822 C CA . ILE A 1 103 ? -0.114 -3.829 -14.644 1.00 81.31 103 ILE A CA 1
ATOM 823 C C . ILE A 1 103 ? -0.054 -4.835 -15.795 1.00 81.31 103 ILE A C 1
ATOM 825 O O . ILE A 1 103 ? 0.634 -4.598 -16.786 1.00 81.31 103 ILE A O 1
ATOM 829 N N . ARG A 1 104 ? -0.777 -5.958 -15.695 1.00 79.81 104 ARG A N 1
ATOM 830 C CA . ARG A 1 104 ? -0.784 -6.979 -16.754 1.00 79.81 104 ARG A CA 1
ATOM 831 C C . ARG A 1 104 ? -1.491 -6.523 -18.026 1.00 79.81 104 ARG A C 1
ATOM 833 O O . ARG A 1 104 ? -1.056 -6.906 -19.106 1.00 79.81 104 ARG A O 1
ATOM 840 N N . HIS A 1 105 ? -2.573 -5.754 -17.911 1.00 80.31 105 HIS A N 1
ATOM 841 C CA . HIS A 1 105 ? -3.421 -5.408 -19.059 1.00 80.31 105 HIS A CA 1
ATOM 842 C C . HIS A 1 105 ? -3.216 -3.974 -19.561 1.00 80.31 105 HIS A C 1
ATOM 844 O O . HIS A 1 105 ? -3.779 -3.609 -20.592 1.00 80.31 105 HIS A O 1
ATOM 850 N N . GLY A 1 106 ? -2.432 -3.156 -18.848 1.00 70.19 106 GLY A N 1
ATOM 851 C CA . GLY A 1 106 ? -2.087 -1.789 -19.249 1.00 70.19 106 GLY A CA 1
ATOM 852 C C . GLY A 1 106 ? -3.288 -0.843 -19.367 1.00 70.19 106 GLY A C 1
ATOM 853 O O . GLY A 1 106 ? -3.174 0.219 -19.973 1.00 70.19 106 GLY A O 1
ATOM 854 N N . ARG A 1 107 ? -4.456 -1.229 -18.839 1.00 64.94 107 ARG A N 1
ATOM 855 C CA . ARG A 1 107 ? -5.705 -0.464 -18.915 1.00 64.94 107 ARG A CA 1
ATOM 856 C C . ARG A 1 107 ? -6.423 -0.497 -17.577 1.00 64.94 107 ARG A C 1
ATOM 858 O O . ARG A 1 107 ? -6.598 -1.561 -16.992 1.00 64.94 107 ARG A O 1
ATOM 865 N N . SER A 1 108 ? -6.964 0.642 -17.170 1.00 60.25 108 SER A N 1
ATOM 866 C CA . SER A 1 108 ? -8.000 0.773 -16.142 1.00 60.25 108 SER A CA 1
ATOM 867 C C . SER A 1 108 ? -9.376 0.413 -16.740 1.00 60.25 108 SER A C 1
ATOM 869 O O . SER A 1 108 ? -10.263 1.249 -16.869 1.00 60.25 108 SER A O 1
ATOM 871 N N . GLY A 1 109 ? -9.524 -0.833 -17.208 1.00 53.75 109 GLY A N 1
ATOM 872 C CA . GLY A 1 109 ? -10.746 -1.359 -17.839 1.00 53.75 109 GLY A CA 1
ATOM 873 C C . GLY A 1 109 ? -11.630 -2.188 -16.892 1.00 53.75 109 GLY A C 1
ATOM 874 O O . GLY A 1 109 ? -11.247 -2.409 -15.742 1.00 53.75 109 GLY A O 1
ATOM 875 N N . PRO A 1 110 ? -12.809 -2.667 -17.349 1.00 51.41 110 PRO A N 1
ATOM 876 C CA . PRO A 1 110 ? -13.704 -3.483 -16.533 1.00 51.41 110 PRO A CA 1
ATOM 877 C C . PRO A 1 110 ? -12.971 -4.745 -16.079 1.00 51.41 110 PRO A C 1
ATOM 879 O O . PRO A 1 110 ? -12.522 -5.565 -16.880 1.00 51.41 110 PRO A O 1
ATOM 882 N N . LYS A 1 111 ? -12.803 -4.839 -14.763 1.00 61.06 111 LYS A N 1
ATOM 883 C CA . LYS A 1 111 ? -11.985 -5.846 -14.098 1.00 61.06 111 LYS A CA 1
ATOM 884 C C . LYS A 1 111 ? -12.540 -7.228 -14.407 1.00 61.06 111 LYS A C 1
ATOM 886 O O . LYS A 1 111 ? -13.748 -7.445 -14.310 1.00 61.06 111 LYS A O 1
ATOM 891 N N . GLY A 1 112 ? -11.660 -8.179 -14.713 1.00 57.97 112 GLY A N 1
ATOM 892 C CA . GLY A 1 112 ? -12.048 -9.585 -14.686 1.00 57.97 112 GLY A CA 1
ATOM 893 C C . GLY A 1 112 ? -12.572 -9.902 -13.285 1.00 57.97 112 GLY A C 1
ATOM 894 O O . GLY A 1 112 ? -11.825 -9.773 -12.316 1.00 57.97 112 GLY A O 1
ATOM 895 N N . GLN A 1 113 ? -13.853 -10.260 -13.168 1.00 67.00 113 GLN A N 1
ATOM 896 C CA . GLN A 1 113 ? -14.552 -10.557 -11.909 1.00 67.00 113 GLN A CA 1
ATOM 897 C C . GLN A 1 113 ? -14.087 -11.895 -11.301 1.00 67.00 113 GLN A C 1
ATOM 899 O O . GLN A 1 113 ? -14.881 -12.769 -10.969 1.00 67.00 113 GLN A O 1
ATOM 904 N N . GLY A 1 114 ? -12.774 -12.096 -11.202 1.00 78.69 114 GLY A N 1
ATOM 905 C CA . GLY A 1 114 ? -12.186 -13.291 -10.621 1.00 78.69 114 GLY A CA 1
ATOM 906 C C . GLY A 1 114 ? -12.407 -13.339 -9.112 1.00 78.69 114 GLY A C 1
ATOM 907 O O . GLY A 1 114 ? -12.493 -12.311 -8.441 1.00 78.69 114 GLY A O 1
ATOM 908 N N . VAL A 1 115 ? -12.420 -14.551 -8.563 1.00 85.69 115 VAL A N 1
ATOM 909 C CA . VAL A 1 115 ? -12.596 -14.814 -7.125 1.00 85.69 115 VAL A CA 1
ATOM 910 C C . VAL A 1 115 ? -11.628 -13.987 -6.264 1.00 85.69 115 VAL A C 1
ATOM 912 O O . VAL A 1 115 ? -12.024 -13.439 -5.239 1.00 85.69 115 VAL A O 1
ATOM 915 N N . LEU A 1 116 ? -10.382 -13.799 -6.719 1.00 85.44 116 LEU A N 1
ATOM 916 C CA . LEU A 1 116 ? -9.373 -12.987 -6.025 1.00 85.44 116 LEU A CA 1
ATOM 917 C C . LEU A 1 116 ? -9.761 -11.508 -5.889 1.00 85.44 116 LEU A C 1
ATOM 919 O O . LEU A 1 116 ? -9.443 -10.888 -4.877 1.00 85.44 116 LEU A O 1
ATOM 923 N N . TYR A 1 117 ? -10.462 -10.942 -6.876 1.00 86.25 117 TYR A N 1
ATOM 924 C CA . TYR A 1 117 ? -10.956 -9.568 -6.794 1.00 86.25 117 TYR A CA 1
ATOM 925 C C . TYR A 1 117 ? -12.027 -9.440 -5.709 1.00 86.25 117 TYR A C 1
ATOM 927 O O . TYR A 1 117 ? -11.960 -8.537 -4.877 1.00 86.25 117 TYR A O 1
ATOM 935 N N . VAL A 1 118 ? -12.983 -10.374 -5.683 1.00 89.31 118 VAL A N 1
ATOM 936 C CA . VAL A 1 118 ? -14.060 -10.394 -4.684 1.00 89.31 118 VAL A CA 1
ATOM 937 C C . VAL A 1 118 ? -13.486 -10.549 -3.278 1.00 89.31 118 VAL A C 1
ATOM 939 O O . VAL A 1 118 ? -13.832 -9.767 -2.395 1.00 89.31 118 VAL A O 1
ATOM 942 N N . ILE A 1 119 ? -12.551 -11.486 -3.086 1.00 90.50 119 ILE A N 1
ATOM 943 C CA . ILE A 1 119 ? -11.840 -11.662 -1.810 1.00 90.50 119 ILE A CA 1
ATOM 944 C C . ILE A 1 119 ? -11.158 -10.356 -1.397 1.00 90.50 119 ILE A C 1
ATOM 946 O O . ILE A 1 119 ? -11.275 -9.942 -0.247 1.00 90.50 119 ILE A O 1
ATOM 950 N N . GLY A 1 120 ? -10.488 -9.677 -2.330 1.00 92.31 120 GLY A N 1
ATOM 951 C CA . GLY A 1 120 ? -9.808 -8.419 -2.046 1.00 92.31 120 GLY A CA 1
ATOM 952 C C . GLY A 1 120 ? -10.750 -7.298 -1.604 1.00 92.31 120 GLY A C 1
ATOM 953 O O . GLY A 1 120 ? -10.473 -6.611 -0.620 1.00 92.31 120 GLY A O 1
ATOM 954 N N . VAL A 1 121 ? -11.897 -7.150 -2.272 1.00 91.88 121 VAL A N 1
ATOM 955 C CA . VAL A 1 121 ? -12.939 -6.182 -1.886 1.00 91.88 121 VAL A CA 1
ATOM 956 C C . VAL A 1 121 ? -13.505 -6.509 -0.505 1.00 91.88 121 VAL A C 1
ATOM 958 O O . VAL A 1 121 ? -13.603 -5.618 0.339 1.00 91.88 121 VAL A O 1
ATOM 961 N N . VAL A 1 122 ? -13.825 -7.780 -0.246 1.00 94.56 122 VAL A N 1
ATOM 962 C CA . VAL A 1 122 ? -14.312 -8.228 1.067 1.00 94.56 122 VAL A CA 1
ATOM 963 C C . VAL A 1 122 ? -13.280 -7.933 2.153 1.00 94.56 122 VAL A C 1
ATOM 965 O O . VAL A 1 122 ? -13.650 -7.433 3.210 1.00 94.56 122 VAL A O 1
ATOM 968 N N . LEU A 1 123 ? -11.993 -8.163 1.888 1.00 94.94 123 LEU A N 1
ATOM 969 C CA . LEU A 1 123 ? -10.915 -7.909 2.843 1.00 94.94 123 LEU A CA 1
ATOM 970 C C . LEU A 1 123 ? -10.769 -6.413 3.168 1.00 94.94 123 LEU A C 1
ATOM 972 O O . LEU A 1 123 ? -10.618 -6.044 4.331 1.00 94.94 123 LEU A O 1
ATOM 976 N N . VAL A 1 124 ? -10.882 -5.542 2.162 1.00 95.06 124 VAL A N 1
ATOM 977 C CA . VAL A 1 124 ? -10.868 -4.080 2.343 1.00 95.06 124 VAL A CA 1
ATOM 978 C C . VAL A 1 124 ? -12.062 -3.606 3.176 1.00 95.06 124 VAL A C 1
ATOM 980 O O . VAL A 1 124 ? -11.899 -2.771 4.067 1.00 95.06 124 VAL A O 1
ATOM 983 N N . ILE A 1 125 ? -13.256 -4.145 2.919 1.00 95.81 125 ILE A N 1
ATOM 984 C CA . ILE A 1 125 ? -14.462 -3.822 3.696 1.00 95.81 125 ILE A CA 1
ATOM 985 C C . ILE A 1 125 ? -14.329 -4.359 5.126 1.00 95.81 125 ILE A C 1
ATOM 987 O O . ILE A 1 125 ? -14.630 -3.646 6.081 1.00 95.81 125 ILE A O 1
ATOM 991 N N . ALA A 1 126 ? -13.808 -5.576 5.293 1.00 96.38 126 ALA A N 1
ATOM 992 C CA . ALA A 1 126 ? -13.556 -6.192 6.593 1.00 96.38 126 ALA A CA 1
ATOM 993 C C . ALA A 1 126 ? -12.490 -5.447 7.415 1.00 96.38 126 ALA A C 1
ATOM 995 O O . ALA A 1 126 ? -12.459 -5.590 8.634 1.00 96.38 126 ALA A O 1
ATOM 996 N N . ALA A 1 127 ? -11.659 -4.601 6.800 1.00 97.00 127 ALA A N 1
ATOM 997 C CA . ALA A 1 127 ? -10.757 -3.728 7.545 1.00 97.00 127 ALA A CA 1
ATOM 998 C C . ALA A 1 127 ? -11.515 -2.648 8.346 1.00 97.00 127 ALA A C 1
ATOM 1000 O O . ALA A 1 127 ?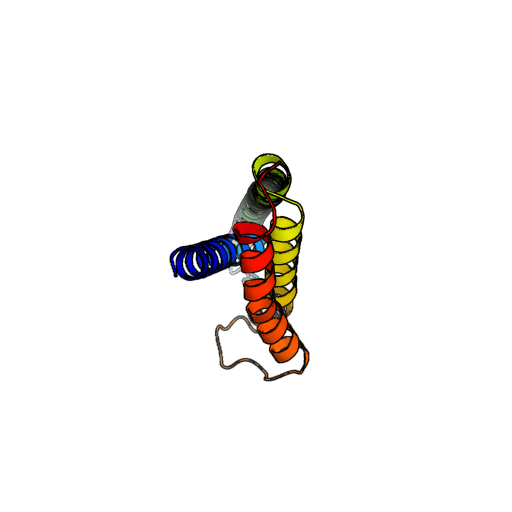 -11.017 -2.200 9.376 1.00 97.00 127 ALA A O 1
ATOM 1001 N N . LEU A 1 128 ? -12.725 -2.244 7.939 1.00 96.50 128 LEU A N 1
ATOM 1002 C CA . LEU A 1 128 ? -13.518 -1.227 8.643 1.00 96.50 128 LEU A CA 1
ATOM 1003 C C . LEU A 1 128 ? -13.883 -1.625 10.090 1.00 96.50 128 LEU A C 1
ATOM 1005 O O . LEU A 1 128 ? -13.608 -0.830 10.994 1.00 96.50 128 LEU A O 1
ATOM 1009 N N . PRO A 1 129 ? -14.457 -2.816 10.372 1.00 96.56 129 PRO A N 1
ATOM 1010 C CA . PRO A 1 129 ? -14.712 -3.233 11.751 1.00 96.56 129 PRO A CA 1
ATOM 1011 C C . PRO A 1 129 ? -13.422 -3.382 12.568 1.00 96.56 129 PRO A C 1
ATOM 1013 O O . PRO A 1 129 ? -13.438 -3.102 13.766 1.00 96.56 129 PRO A O 1
ATOM 1016 N N . VAL A 1 130 ? -12.296 -3.741 11.937 1.00 96.56 130 VAL A N 1
ATOM 1017 C CA . VAL A 1 130 ? -10.986 -3.794 12.609 1.00 96.56 130 VAL A CA 1
ATOM 1018 C C . VAL A 1 130 ? -10.521 -2.393 13.007 1.00 96.56 130 VAL A C 1
ATOM 1020 O O . VAL A 1 130 ? -10.141 -2.191 14.157 1.00 96.56 130 VAL A O 1
ATOM 1023 N N . VAL A 1 131 ? -10.622 -1.403 12.111 1.00 96.50 131 VAL A N 1
ATOM 1024 C CA . VAL A 1 131 ? -10.319 0.008 12.419 1.00 96.50 131 VAL A CA 1
ATOM 1025 C C . VAL A 1 131 ? -11.231 0.537 13.526 1.00 96.50 131 VAL A C 1
ATOM 1027 O O . VAL A 1 131 ? -10.765 1.218 14.440 1.00 96.50 131 VAL A O 1
ATOM 1030 N N . TRP A 1 132 ? -12.524 0.210 13.482 1.00 96.50 132 TRP A N 1
ATOM 1031 C CA . TRP A 1 132 ? -13.460 0.593 14.537 1.00 96.50 132 TRP A CA 1
ATOM 1032 C C . TRP A 1 132 ? -13.066 -0.004 15.891 1.00 96.50 132 TRP A C 1
ATOM 1034 O O . TRP A 1 132 ? -12.979 0.723 16.881 1.00 96.50 132 TRP A O 1
ATOM 1044 N N . TYR A 1 133 ? -12.766 -1.302 15.936 1.00 95.12 133 TYR A N 1
ATOM 1045 C CA . TYR A 1 133 ? -12.306 -1.962 17.155 1.00 95.12 133 TYR A CA 1
ATOM 1046 C C . TYR A 1 133 ? -11.014 -1.317 17.679 1.00 95.12 133 TYR A C 1
ATOM 1048 O O . TYR A 1 133 ? -10.938 -0.929 18.847 1.00 95.12 133 TYR A O 1
ATOM 1056 N N . ALA A 1 134 ? -10.046 -1.099 16.788 1.00 95.12 134 ALA A N 1
ATOM 1057 C CA . ALA A 1 134 ? -8.757 -0.498 17.095 1.00 95.12 134 ALA A CA 1
ATOM 1058 C C . ALA A 1 134 ? -8.861 0.920 17.675 1.00 95.12 134 ALA A C 1
ATOM 1060 O O . ALA A 1 134 ? -8.062 1.283 18.529 1.00 95.12 134 ALA A O 1
ATOM 1061 N N . LEU A 1 135 ? -9.814 1.735 17.215 1.00 93.25 135 LEU A N 1
ATOM 1062 C CA . LEU A 1 135 ? -9.936 3.136 17.636 1.00 93.25 135 LEU A CA 1
ATOM 1063 C C . LEU A 1 135 ? -10.914 3.364 18.789 1.00 93.25 135 LEU A C 1
ATOM 1065 O O . LEU A 1 135 ? -10.858 4.422 19.420 1.00 93.25 135 LEU A O 1
ATOM 1069 N N . CYS A 1 136 ? -11.849 2.439 19.015 1.00 92.38 136 CYS A N 1
ATOM 1070 C CA . CYS A 1 136 ? -12.963 2.638 19.946 1.00 92.38 136 CYS A CA 1
ATOM 1071 C C . CYS A 1 136 ? -12.952 1.675 21.134 1.00 92.38 136 CYS A C 1
ATOM 1073 O O . CYS A 1 136 ? -13.641 1.936 22.119 1.00 92.38 136 CYS A O 1
ATOM 1075 N N . ARG A 1 137 ? -12.219 0.560 21.048 1.00 91.25 137 ARG A N 1
ATOM 1076 C CA . ARG A 1 137 ? -12.121 -0.435 22.128 1.00 91.25 137 ARG A CA 1
ATOM 1077 C C . ARG A 1 137 ? -10.714 -0.596 22.684 1.00 91.25 137 ARG A C 1
ATOM 1079 O O . ARG A 1 137 ? -10.582 -1.062 23.809 1.00 91.25 137 ARG A O 1
ATOM 1086 N N . VAL A 1 138 ? -9.692 -0.203 21.929 1.00 89.69 138 VAL A N 1
ATOM 1087 C CA . VAL A 1 138 ? -8.288 -0.349 22.319 1.00 89.69 138 VAL A CA 1
ATOM 1088 C C . VAL A 1 138 ? -7.696 1.041 22.581 1.00 89.69 138 VAL A C 1
ATOM 1090 O O . VAL A 1 138 ? -7.787 1.901 21.702 1.00 89.69 138 VAL A O 1
ATOM 1093 N N . PRO A 1 139 ? -7.128 1.304 23.771 1.00 82.00 139 PRO A N 1
ATOM 1094 C CA . PRO A 1 139 ? -6.417 2.553 24.020 1.00 82.00 139 PRO A CA 1
ATOM 1095 C C . PRO A 1 139 ? -5.132 2.616 23.171 1.00 82.00 139 PRO A C 1
ATOM 1097 O O . PRO A 1 139 ? -4.568 1.567 22.849 1.00 82.00 139 PRO A O 1
ATOM 1100 N N . PRO A 1 140 ? -4.675 3.819 22.780 1.00 81.19 140 PRO A N 1
ATOM 1101 C CA . PRO A 1 140 ? -3.357 3.975 22.170 1.00 81.19 140 PRO A CA 1
ATOM 1102 C C . PRO A 1 140 ? -2.259 3.529 23.150 1.00 81.19 140 PRO A C 1
ATOM 1104 O O . PRO A 1 140 ? -2.452 3.631 24.365 1.00 81.19 140 PRO A O 1
ATOM 1107 N N . GLN A 1 141 ? -1.161 2.997 22.607 1.00 75.56 141 GLN A N 1
ATOM 1108 C CA . GLN A 1 141 ? 0.030 2.595 23.365 1.00 75.56 141 GLN A CA 1
ATOM 1109 C C . GLN A 1 141 ? 0.803 3.792 23.921 1.00 75.56 141 GLN A C 1
ATOM 1111 O O . GLN A 1 141 ? 0.785 4.864 23.274 1.00 75.56 141 GLN A O 1
#

Secondary structure (DSSP, 8-state):
-HHHHHHHHHHHHHHHHHHHHHHHHHHHHT--------SSHHHHHHHHHHHHHHHHHHHHHHHHHHHHHHHHHHHHHHHT-HHHHHHHHHHHHHHHHHHHHHHHHSS--SPP--HHHHHHHHHHHHHHHHHHHHHHTS---

pLDDT: mean 88.2, std 9.97, range [51.41, 97.31]

Radius of gyration: 19.43 Å; chains: 1; bounding box: 45×25×61 Å